Protein AF-A0A081BVV7-F1 (afdb_monomer)

Mean predicted aligned error: 12.09 Å

pLDDT: mean 72.86, std 14.89, range [42.75, 91.19]

Foldseek 3Di:
DWDKFKWFFQDADPPQQKTWTHTPVDNDIDIDGNVVPPPPDDDDDHGDIDIDTDPPDDDDDDDPPPPPDDPDD

Organism: Vecturithrix granuli (NCBI:txid1499967)

Nearest PDB structures (foldseek):
  6kug-assembly1_A  TM=8.461E-01  e=8.034E-03  Homo sapiens
  6rk3-assembly1_A  TM=7.242E-01  e=1.173E-01  Staphylococcus aureus
  6rji-assembly1_A  TM=7.467E-01  e=3.511E-01  Staphylococcus aureus subsp. aureus NCTC 8325
  3tre-assembly1_A  TM=7.092E-01  e=5.378E-01  Coxi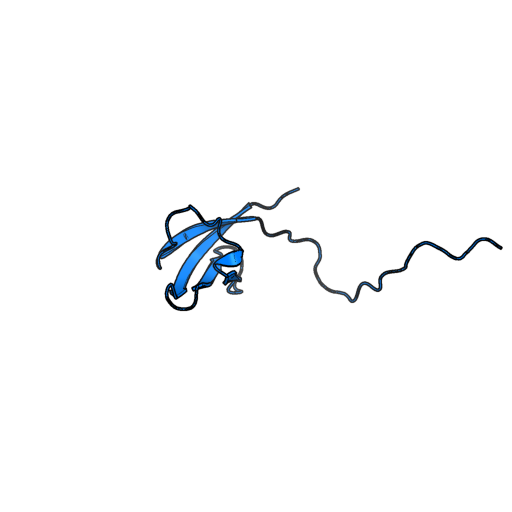ella burnetii
  9dk3-assembly1_B  TM=5.344E-01  e=3.303E-01  Streptomyces rochei

Radius of gyration: 17.52 Å; Cα contacts (8 Å, |Δi|>4): 97; chains: 1; bounding box: 48×25×46 Å

Solvent-accessible surface area (backbone atoms only — not comparable to full-atom values): 4904 Å² total; per-residue (Å²): 129,91,46,78,41,60,22,35,23,74,40,58,38,77,91,81,35,36,34,36,28,44,32,84,91,43,96,62,71,42,81,46,49,49,86,80,45,70,93,84,60,82,81,82,50,66,71,39,77,46,76,46,73,51,86,82,76,74,80,87,74,95,73,77,83,78,76,91,80,87,88,88,130

InterPro domains:
  IPR002059 Cold-shock protein Csp, DNA-binding [PF00313] (6-55)
  IPR002059 Cold-shock protein Csp, DNA-binding [PS51857] (4-72)
  IPR002059 Cold-shock protein Csp, DNA-binding [cd04458] (5-59)
  IPR011129 Cold-shock domain [SM00357] (6-71)
  IPR012340 Nucleic acid-binding, OB-fold [G3DSA:2.40.50.140] (3-64)
  IPR012340 Nucleic acid-binding, OB-fold [SSF50249] (4-60)
  IPR052069 Calcium-regulated mRNA-binding domain-containing protein [PTHR12962] (5-55)

Sequence (73 aa):
MLAYQKGTLISWNDDRGFGFIEPENKAQKVFIHISALKKGGRRPQEGDVIHYQLDMDRGDGDGIPCEDQLCGH

Secondary structure (DSSP, 8-state):
--EEEEEEEEEEETTTTEEEEEESS-SSPEEEEGGGS-TTSPPP-TT-EEEEEE-----S-------S-----

Structure (mmCIF, N/CA/C/O backbone):
data_AF-A0A081BVV7-F1
#
_entry.id   AF-A0A081BVV7-F1
#
loop_
_atom_site.group_PDB
_atom_site.id
_atom_site.type_symbol
_atom_site.label_atom_id
_atom_site.label_alt_id
_atom_site.label_comp_id
_atom_site.label_asym_id
_atom_site.label_entity_id
_atom_site.la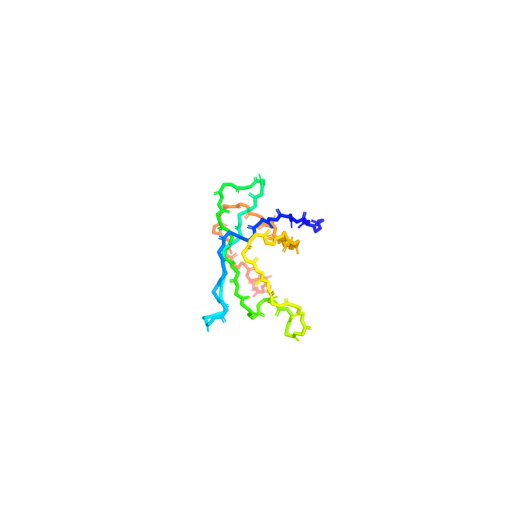bel_seq_id
_atom_site.pdbx_PDB_ins_code
_atom_site.Cartn_x
_atom_site.Cartn_y
_atom_site.Cartn_z
_atom_site.occupancy
_atom_site.B_iso_or_equiv
_atom_site.auth_seq_id
_atom_site.auth_comp_id
_atom_site.auth_asym_id
_atom_site.auth_atom_id
_atom_site.pdbx_PDB_model_num
ATOM 1 N N . MET A 1 1 ? 4.794 -8.078 17.106 1.00 50.56 1 MET A N 1
ATOM 2 C CA . MET A 1 1 ? 3.923 -9.081 16.446 1.00 50.56 1 MET A CA 1
ATOM 3 C C . MET A 1 1 ? 3.580 -8.522 15.080 1.00 50.56 1 MET A C 1
ATOM 5 O O . MET A 1 1 ? 3.151 -7.380 15.029 1.00 50.56 1 MET A O 1
ATOM 9 N N . LEU A 1 2 ? 3.828 -9.249 13.992 1.00 58.81 2 LEU A N 1
ATOM 10 C CA . LEU A 1 2 ? 3.613 -8.708 12.650 1.00 58.81 2 LEU A CA 1
ATOM 11 C C . LEU A 1 2 ? 2.105 -8.529 12.379 1.00 58.81 2 LEU A C 1
ATOM 13 O O . LEU A 1 2 ? 1.359 -9.507 12.427 1.00 58.81 2 LEU A O 1
ATOM 17 N N . ALA A 1 3 ? 1.651 -7.307 12.092 1.00 66.75 3 ALA A N 1
ATOM 18 C CA . ALA A 1 3 ? 0.245 -7.028 11.801 1.00 66.75 3 ALA A CA 1
ATOM 19 C C . ALA A 1 3 ? -0.050 -7.267 10.311 1.00 66.75 3 ALA A C 1
ATOM 21 O O . ALA A 1 3 ? 0.425 -6.538 9.441 1.00 66.75 3 ALA A O 1
ATOM 22 N N . TYR A 1 4 ? -0.823 -8.310 10.005 1.00 72.62 4 TYR A N 1
ATOM 23 C CA . TYR A 1 4 ? -1.283 -8.596 8.645 1.00 72.62 4 TYR A CA 1
ATOM 24 C C . TYR A 1 4 ? -2.579 -7.822 8.378 1.00 72.62 4 TYR A C 1
ATOM 26 O O . TYR A 1 4 ? -3.575 -8.013 9.076 1.00 72.62 4 TYR A O 1
ATOM 34 N N . GLN A 1 5 ? -2.564 -6.928 7.393 1.00 81.44 5 GLN A N 1
ATOM 35 C CA . GLN A 1 5 ? -3.688 -6.073 7.033 1.00 81.44 5 GLN A CA 1
ATOM 36 C C . GLN A 1 5 ? -4.216 -6.457 5.647 1.00 81.44 5 GLN A C 1
ATOM 38 O O . GLN A 1 5 ? -3.456 -6.752 4.725 1.00 81.44 5 GLN A O 1
ATOM 43 N N . LYS A 1 6 ? -5.539 -6.434 5.496 1.00 85.00 6 LYS A N 1
ATOM 44 C CA . LYS A 1 6 ? -6.210 -6.517 4.199 1.00 85.00 6 LYS A CA 1
ATOM 45 C C . LYS A 1 6 ? -6.708 -5.139 3.786 1.00 85.00 6 LYS A C 1
ATOM 47 O O . LYS A 1 6 ? -7.183 -4.364 4.620 1.00 85.00 6 LYS A O 1
ATOM 52 N N . GLY A 1 7 ? -6.588 -4.849 2.501 1.00 88.75 7 GLY A N 1
ATOM 53 C CA . GLY A 1 7 ? -7.161 -3.663 1.891 1.00 88.75 7 GLY A CA 1
ATOM 54 C C . GLY A 1 7 ? -7.545 -3.937 0.449 1.00 88.75 7 GLY A C 1
ATOM 55 O O . GLY A 1 7 ? -7.026 -4.858 -0.184 1.00 88.75 7 GLY A O 1
ATOM 56 N N . THR A 1 8 ? -8.465 -3.134 -0.057 1.00 90.44 8 THR A N 1
ATOM 57 C CA . THR A 1 8 ? -8.950 -3.249 -1.428 1.00 90.44 8 THR A CA 1
ATOM 58 C C . THR A 1 8 ? -8.200 -2.256 -2.292 1.00 90.44 8 THR A C 1
ATOM 60 O O . THR A 1 8 ? -8.083 -1.081 -1.948 1.00 90.44 8 THR A O 1
ATOM 63 N N . LEU A 1 9 ? -7.664 -2.711 -3.415 1.00 89.44 9 LEU A N 1
ATOM 64 C CA . LEU A 1 9 ? -6.994 -1.834 -4.358 1.00 89.44 9 LEU A CA 1
ATOM 65 C C . LEU A 1 9 ? -8.044 -1.011 -5.104 1.00 89.44 9 LEU A C 1
ATOM 67 O O . LEU A 1 9 ? -8.704 -1.509 -6.006 1.00 89.44 9 LEU A O 1
ATOM 71 N N . ILE A 1 10 ? -8.220 0.249 -4.721 1.00 91.19 10 ILE A N 1
ATOM 72 C CA . ILE A 1 10 ? -9.232 1.123 -5.334 1.00 91.19 10 ILE A CA 1
ATOM 73 C C . ILE A 1 10 ? -8.740 1.766 -6.626 1.00 91.19 10 ILE A C 1
ATOM 75 O O . ILE A 1 10 ? -9.545 2.230 -7.424 1.00 91.19 10 ILE A O 1
ATOM 79 N N . SER A 1 11 ? -7.422 1.837 -6.814 1.00 89.25 11 SER A N 1
ATOM 80 C CA . SER A 1 11 ? -6.833 2.381 -8.028 1.00 89.25 11 SER A CA 1
ATOM 81 C C . SER A 1 11 ? -5.461 1.775 -8.274 1.00 89.25 11 SER A C 1
ATOM 83 O O . SER A 1 11 ? -4.623 1.726 -7.368 1.00 89.25 11 SER A O 1
ATOM 85 N N . TRP A 1 12 ? -5.226 1.328 -9.503 1.00 90.00 12 TRP A N 1
ATOM 86 C CA . TRP A 1 12 ? -3.959 0.765 -9.949 1.00 90.00 12 TRP A CA 1
ATOM 87 C C . TRP A 1 12 ? -3.603 1.299 -11.322 1.00 90.00 12 TRP A C 1
ATOM 89 O O . TRP A 1 12 ? -4.370 1.185 -12.272 1.00 90.00 12 TRP A O 1
ATOM 99 N N . ASN A 1 13 ? -2.403 1.849 -11.429 1.00 88.62 13 ASN A N 1
ATOM 100 C CA . ASN A 1 13 ? -1.857 2.333 -12.674 1.00 88.62 13 ASN A CA 1
ATOM 101 C C . ASN A 1 13 ? -0.687 1.441 -13.088 1.00 88.62 13 ASN A C 1
ATOM 103 O O . ASN A 1 13 ? 0.430 1.612 -12.603 1.00 88.62 13 ASN A O 1
ATOM 107 N N . ASP A 1 14 ? -0.955 0.485 -13.976 1.00 84.75 14 ASP A N 1
ATOM 108 C CA . ASP A 1 14 ? 0.046 -0.456 -14.489 1.00 84.75 14 ASP A CA 1
ATOM 109 C C . ASP A 1 14 ? 1.141 0.240 -15.311 1.00 84.75 14 ASP A C 1
ATOM 111 O O . ASP A 1 14 ? 2.312 -0.100 -15.167 1.00 84.75 14 ASP A O 1
ATOM 115 N N . ASP A 1 15 ? 0.770 1.260 -16.092 1.00 86.25 15 ASP A N 1
ATOM 116 C CA . ASP A 1 15 ? 1.688 2.045 -16.929 1.00 86.25 15 ASP A CA 1
ATOM 117 C C . ASP A 1 15 ? 2.769 2.736 -16.089 1.00 86.25 15 ASP A C 1
ATOM 119 O O . ASP A 1 15 ? 3.963 2.635 -16.367 1.00 86.25 15 ASP A O 1
ATOM 123 N N . ARG A 1 16 ? 2.347 3.382 -14.996 1.00 87.06 16 ARG A N 1
ATOM 124 C CA . ARG A 1 16 ? 3.266 4.056 -14.072 1.00 87.06 16 ARG A CA 1
ATOM 125 C C . ARG A 1 16 ? 3.770 3.163 -12.938 1.00 87.06 16 ARG A C 1
ATOM 127 O O . ARG A 1 16 ? 4.686 3.559 -12.225 1.00 87.06 16 ARG A O 1
ATOM 134 N N . GLY A 1 17 ? 3.176 1.989 -12.743 1.00 87.31 17 GLY A N 1
ATOM 135 C CA . GLY A 1 17 ? 3.548 1.036 -11.702 1.00 87.31 17 GLY A CA 1
ATOM 136 C C . GLY A 1 17 ? 3.249 1.502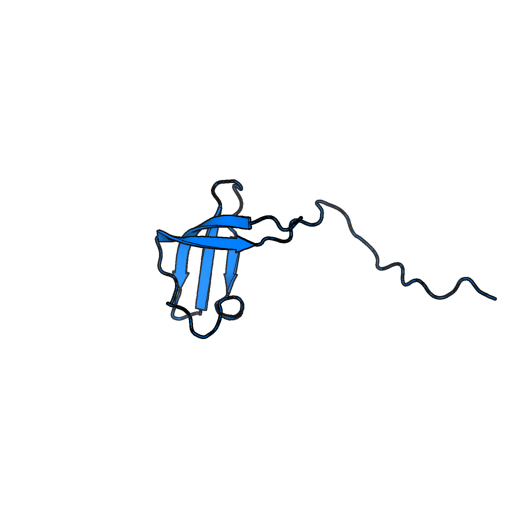 -10.273 1.00 87.31 17 GLY A C 1
ATOM 137 O O . GLY A 1 17 ? 4.057 1.271 -9.375 1.00 87.31 17 GLY A O 1
ATOM 138 N N . PHE A 1 18 ? 2.118 2.158 -10.024 1.00 88.50 18 PHE A N 1
ATOM 139 C CA . PHE A 1 18 ? 1.708 2.526 -8.662 1.00 88.50 18 PHE A CA 1
ATOM 140 C C . PHE A 1 18 ? 0.211 2.359 -8.443 1.00 88.50 18 PHE A C 1
ATOM 142 O O . PHE A 1 18 ? -0.565 2.326 -9.393 1.00 88.50 18 PHE A O 1
ATOM 149 N N . GLY A 1 19 ? -0.211 2.323 -7.181 1.00 89.44 19 GLY A N 1
ATOM 150 C CA . GLY A 1 19 ? -1.622 2.272 -6.828 1.00 89.44 19 GLY A CA 1
ATOM 151 C C . GLY A 1 19 ? -1.933 2.763 -5.423 1.00 89.44 19 GLY A C 1
ATOM 152 O O . GLY A 1 19 ? -1.048 3.121 -4.642 1.00 89.44 19 GLY A O 1
ATOM 153 N N . PHE A 1 20 ? -3.224 2.756 -5.118 1.00 90.19 20 PHE A N 1
ATOM 154 C CA . PHE A 1 20 ? -3.776 3.128 -3.826 1.00 90.19 20 PHE A CA 1
ATOM 155 C C . PHE A 1 20 ? -4.653 2.001 -3.299 1.00 90.19 20 PHE A C 1
ATOM 157 O O . PHE A 1 20 ? -5.595 1.558 -3.956 1.00 90.19 20 PHE A O 1
ATOM 164 N N . ILE A 1 21 ? -4.333 1.561 -2.090 1.00 88.50 21 ILE A N 1
ATOM 165 C CA . ILE A 1 21 ? -5.072 0.554 -1.346 1.00 88.50 21 ILE A CA 1
ATOM 166 C C . ILE A 1 21 ? -5.910 1.273 -0.297 1.00 88.50 21 ILE A C 1
ATOM 168 O O . ILE A 1 21 ? -5.412 2.122 0.442 1.00 88.50 21 ILE A O 1
ATOM 172 N N . GLU A 1 22 ? -7.181 0.919 -0.222 1.00 89.31 22 GLU A N 1
ATOM 173 C CA . GLU A 1 22 ? -8.092 1.355 0.821 1.00 89.31 22 GLU A CA 1
ATOM 174 C C . GLU A 1 22 ? -8.220 0.237 1.869 1.00 89.31 22 GLU A C 1
ATOM 176 O O . GLU A 1 22 ? -8.865 -0.786 1.615 1.00 89.31 22 GLU A O 1
ATOM 181 N N . PRO A 1 23 ? -7.539 0.356 3.022 1.00 86.06 23 PRO A N 1
ATOM 182 C CA . PRO A 1 23 ? -7.719 -0.580 4.124 1.00 86.06 23 PRO A CA 1
ATOM 183 C C . PRO A 1 23 ? -9.111 -0.459 4.737 1.00 86.06 23 PRO A C 1
ATOM 185 O O . PRO A 1 23 ? -9.612 0.635 4.960 1.00 86.06 23 PRO A O 1
ATOM 188 N N . GLU A 1 24 ? -9.688 -1.584 5.146 1.00 80.00 24 GLU A N 1
ATOM 189 C CA . GLU A 1 24 ? -10.985 -1.569 5.839 1.00 80.00 24 GLU A CA 1
ATOM 190 C C . GLU A 1 24 ? -10.900 -1.001 7.268 1.00 80.00 24 GLU A C 1
ATOM 192 O O . GLU A 1 24 ? -11.884 -0.504 7.802 1.00 80.00 24 GLU A O 1
ATOM 197 N N . ASN A 1 25 ? -9.720 -1.083 7.896 1.00 72.12 25 ASN A N 1
ATOM 198 C CA . ASN A 1 25 ? -9.504 -0.681 9.292 1.00 72.12 25 ASN A CA 1
ATOM 199 C C . ASN A 1 25 ? -8.962 0.749 9.434 1.00 72.12 25 ASN A C 1
ATOM 201 O O . ASN A 1 25 ? -8.867 1.262 10.547 1.00 72.12 25 ASN A O 1
ATOM 205 N N . LYS A 1 26 ? -8.554 1.392 8.334 1.00 67.06 26 LYS A N 1
ATOM 206 C CA . LYS A 1 26 ? -7.965 2.732 8.361 1.00 67.06 26 LYS A CA 1
ATOM 207 C C . LYS A 1 26 ? -8.624 3.613 7.308 1.00 67.06 26 LYS A C 1
ATOM 209 O O . LYS A 1 26 ? -8.723 3.237 6.154 1.00 67.06 26 LYS A O 1
ATOM 214 N N . ALA A 1 27 ? -8.987 4.835 7.686 1.00 70.12 27 ALA A N 1
ATOM 215 C CA . ALA A 1 27 ? -9.524 5.817 6.739 1.00 70.12 27 ALA A CA 1
ATOM 216 C C . ALA A 1 27 ? -8.454 6.397 5.787 1.00 70.12 27 ALA A C 1
ATOM 218 O O . ALA A 1 27 ? -8.779 7.081 4.820 1.00 70.12 27 ALA A O 1
ATOM 219 N N . GLN A 1 28 ? -7.167 6.156 6.063 1.00 80.06 28 GLN A N 1
ATOM 220 C CA . GLN A 1 28 ? -6.067 6.636 5.228 1.00 80.06 28 GLN A CA 1
ATOM 221 C C . GLN A 1 28 ? -5.765 5.656 4.091 1.00 80.06 28 GLN A C 1
ATOM 223 O O . GLN A 1 28 ? -5.481 4.479 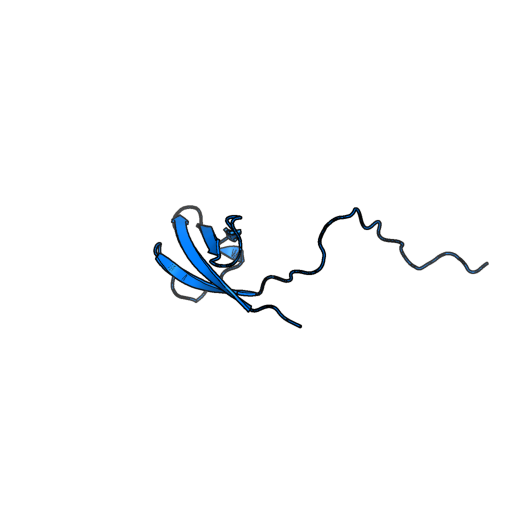4.319 1.00 80.06 28 GLN A O 1
ATOM 228 N N . LYS A 1 29 ? -5.759 6.176 2.863 1.00 83.44 29 LYS A N 1
ATOM 229 C CA . LYS A 1 29 ? -5.327 5.439 1.673 1.00 83.44 29 LYS A CA 1
ATOM 230 C C . LYS A 1 29 ? -3.844 5.100 1.792 1.00 83.44 29 LYS A C 1
ATOM 232 O O . LYS A 1 29 ? -3.025 5.955 2.125 1.00 83.44 29 LYS A O 1
ATOM 237 N N . VAL A 1 30 ? -3.505 3.853 1.503 1.00 84.88 30 VAL A N 1
ATOM 238 C CA . VAL A 1 30 ? -2.136 3.343 1.521 1.00 84.88 30 VAL A CA 1
ATOM 239 C C . VAL A 1 30 ? -1.590 3.381 0.103 1.00 84.88 30 VAL A C 1
ATOM 241 O O . VAL A 1 30 ? -2.147 2.773 -0.807 1.00 84.88 30 VAL A O 1
ATOM 244 N N . PHE A 1 31 ? -0.500 4.115 -0.092 1.00 86.88 31 PHE A N 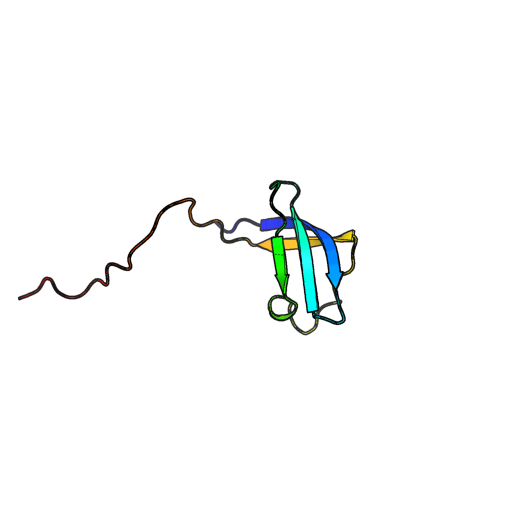1
ATOM 245 C CA . PHE A 1 31 ? 0.197 4.160 -1.371 1.00 86.88 31 PHE A CA 1
ATOM 246 C C . PHE A 1 31 ? 1.064 2.910 -1.546 1.00 86.88 31 PHE A C 1
ATOM 248 O O . PHE A 1 31 ? 1.800 2.529 -0.635 1.00 86.88 31 PHE A O 1
ATOM 255 N N . ILE A 1 32 ? 0.998 2.289 -2.722 1.00 83.88 32 ILE A N 1
ATOM 256 C CA . ILE A 1 32 ? 1.814 1.130 -3.083 1.00 83.88 32 ILE A CA 1
ATOM 257 C C . ILE A 1 32 ? 2.537 1.378 -4.407 1.00 83.88 32 ILE A C 1
ATOM 259 O O . ILE A 1 32 ? 1.966 1.898 -5.364 1.00 83.88 32 ILE A O 1
ATOM 263 N N . HIS A 1 33 ? 3.801 0.964 -4.470 1.00 86.56 33 HIS A N 1
ATOM 264 C CA . HIS A 1 33 ? 4.620 1.019 -5.678 1.00 86.56 33 HIS A CA 1
ATOM 265 C C . HIS A 1 33 ? 4.891 -0.394 -6.202 1.00 86.56 33 HIS A C 1
ATOM 267 O O . HIS A 1 33 ? 5.081 -1.324 -5.415 1.00 86.56 33 HIS A O 1
ATOM 273 N N . ILE A 1 34 ? 4.986 -0.564 -7.522 1.00 82.31 34 ILE A N 1
ATOM 274 C CA . ILE A 1 34 ? 5.278 -1.854 -8.162 1.00 82.31 34 ILE A CA 1
ATOM 275 C C . ILE A 1 34 ? 6.612 -2.444 -7.700 1.00 82.31 34 ILE A C 1
ATOM 277 O O . ILE A 1 34 ? 6.756 -3.659 -7.664 1.00 82.31 34 ILE A O 1
ATOM 281 N N . SER A 1 35 ? 7.566 -1.611 -7.269 1.00 81.62 35 SER A N 1
ATOM 282 C CA . SER A 1 35 ? 8.825 -2.091 -6.678 1.00 81.62 35 SER A CA 1
ATOM 283 C C . SER A 1 35 ? 8.633 -2.857 -5.369 1.00 81.62 35 SER A C 1
ATOM 285 O O . SER A 1 35 ? 9.465 -3.697 -5.046 1.00 81.62 35 SER A O 1
ATOM 287 N N . ALA A 1 36 ? 7.570 -2.565 -4.612 1.00 76.19 36 ALA A N 1
ATOM 288 C CA . ALA A 1 36 ? 7.231 -3.295 -3.391 1.00 76.19 36 ALA A CA 1
ATOM 289 C C . ALA A 1 36 ? 6.519 -4.624 -3.697 1.00 76.19 36 ALA A C 1
ATOM 291 O O . ALA A 1 36 ? 6.497 -5.530 -2.864 1.00 76.19 36 ALA A O 1
ATOM 292 N N . LEU A 1 37 ? 5.952 -4.761 -4.899 1.00 75.25 37 LEU A N 1
ATOM 293 C CA . LEU A 1 37 ? 5.374 -6.011 -5.370 1.00 75.25 37 LEU A CA 1
ATOM 294 C C . LEU A 1 37 ? 6.492 -6.924 -5.880 1.00 75.25 37 LEU A C 1
ATOM 296 O O . LEU A 1 37 ? 7.410 -6.500 -6.585 1.00 75.25 37 LEU A O 1
ATOM 300 N N . LYS A 1 38 ? 6.416 -8.217 -5.551 1.00 68.75 38 LYS A N 1
ATOM 301 C CA . LYS A 1 38 ? 7.367 -9.195 -6.089 1.00 68.75 38 LYS A CA 1
ATOM 302 C C . LYS A 1 38 ? 7.262 -9.229 -7.615 1.00 68.75 38 LYS A C 1
ATOM 304 O O . LYS A 1 38 ? 6.227 -9.614 -8.163 1.00 68.75 38 LYS A O 1
ATOM 309 N N . LYS A 1 39 ? 8.368 -8.889 -8.286 1.00 58.19 39 LYS A N 1
ATOM 310 C CA . LYS A 1 39 ? 8.581 -9.076 -9.729 1.00 58.19 39 LYS A CA 1
ATOM 311 C C . LYS A 1 39 ? 8.430 -10.563 -10.073 1.00 58.19 39 LYS A C 1
ATOM 313 O O . LYS A 1 39 ? 9.375 -11.327 -9.932 1.00 58.19 39 LYS A O 1
ATOM 318 N N . GLY A 1 40 ? 7.230 -10.988 -10.450 1.00 58.50 40 GLY A N 1
ATOM 319 C CA . GLY A 1 40 ? 6.923 -12.389 -10.759 1.00 58.50 40 GLY A CA 1
ATOM 320 C C . GLY A 1 40 ? 5.516 -12.828 -10.358 1.00 58.50 40 GLY A C 1
ATOM 321 O O . GLY A 1 40 ? 5.072 -13.886 -10.791 1.00 58.50 40 GLY A O 1
ATOM 322 N N . GLY A 1 41 ? 4.803 -12.027 -9.559 1.00 63.28 41 GLY A N 1
ATOM 323 C CA . GLY A 1 41 ? 3.379 -12.232 -9.290 1.00 63.28 41 GLY A CA 1
ATOM 324 C C . GLY A 1 41 ? 2.470 -11.675 -10.391 1.00 63.28 41 GLY A C 1
ATOM 325 O O . GLY A 1 41 ? 2.890 -10.866 -11.221 1.00 63.28 41 GLY A O 1
ATOM 326 N N . ARG A 1 42 ? 1.195 -12.089 -10.366 1.00 70.81 42 ARG A N 1
ATOM 327 C CA . ARG A 1 42 ? 0.115 -11.466 -11.147 1.00 70.81 42 ARG A CA 1
ATOM 328 C C . ARG A 1 42 ? 0.087 -9.961 -10.853 1.00 70.81 42 ARG A C 1
ATOM 330 O O . ARG A 1 42 ? 0.192 -9.558 -9.696 1.00 70.81 42 ARG A O 1
ATOM 337 N N . ARG A 1 43 ? -0.059 -9.144 -11.901 1.00 75.88 43 ARG A N 1
ATOM 338 C CA . ARG A 1 43 ? -0.245 -7.694 -11.764 1.00 75.88 43 ARG A CA 1
ATOM 339 C C . ARG A 1 43 ? -1.547 -7.437 -10.999 1.00 75.88 43 ARG A C 1
ATOM 341 O O . ARG A 1 43 ? -2.561 -8.033 -11.372 1.00 75.88 43 ARG A O 1
ATOM 348 N N . PRO A 1 44 ? -1.524 -6.624 -9.937 1.00 75.88 44 PRO A N 1
ATOM 349 C CA . PRO A 1 44 ? -2.726 -6.355 -9.163 1.00 75.88 44 PRO A CA 1
ATOM 350 C C . PRO A 1 44 ? -3.720 -5.557 -10.019 1.00 75.88 44 PRO A C 1
ATOM 352 O O . PRO A 1 44 ? -3.303 -4.786 -1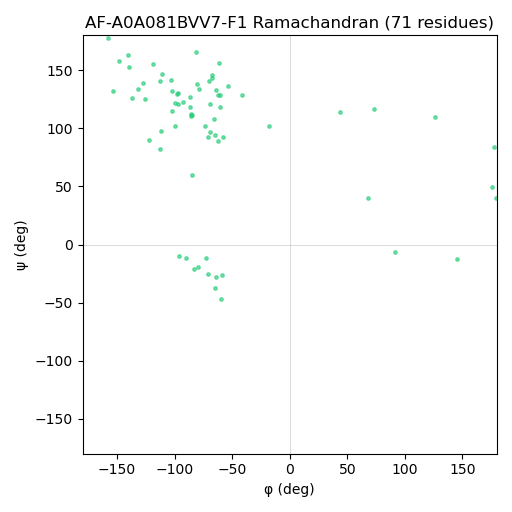0.884 1.00 75.88 44 PRO A O 1
ATOM 355 N N . GLN A 1 45 ? -5.019 -5.784 -9.830 1.00 82.12 45 GLN A N 1
ATOM 356 C CA . GLN A 1 45 ? -6.070 -5.098 -10.583 1.00 82.12 45 GLN A CA 1
ATOM 357 C C . GLN A 1 45 ? -6.951 -4.291 -9.636 1.00 82.12 45 GLN A C 1
ATOM 359 O O . GLN A 1 45 ? -7.033 -4.548 -8.436 1.00 82.12 45 GLN A O 1
ATOM 364 N N . GLU A 1 46 ? -7.592 -3.266 -10.178 1.00 86.81 46 GLU A N 1
ATOM 365 C CA . GLU A 1 46 ? -8.551 -2.462 -9.429 1.00 86.81 46 GLU A CA 1
ATOM 366 C C . GLU A 1 46 ? -9.700 -3.360 -8.947 1.00 86.81 46 GLU A C 1
ATOM 368 O O . GLU A 1 46 ? -10.277 -4.124 -9.719 1.00 86.81 46 GLU A O 1
ATOM 373 N N . GLY A 1 47 ? -9.998 -3.302 -7.651 1.00 85.88 47 GLY A N 1
ATOM 374 C CA . GLY A 1 47 ? -10.945 -4.177 -6.967 1.00 85.88 47 GLY A CA 1
ATOM 375 C C . GLY A 1 47 ? -10.332 -5.440 -6.352 1.00 85.88 47 GLY A C 1
ATOM 376 O O . GLY A 1 47 ? -11.035 -6.137 -5.620 1.00 85.88 47 GLY A O 1
ATOM 377 N N . ASP A 1 48 ? -9.047 -5.738 -6.579 1.00 86.00 48 ASP A N 1
ATOM 378 C CA . ASP A 1 48 ? -8.392 -6.867 -5.912 1.00 86.00 48 ASP A CA 1
ATOM 379 C C . ASP A 1 48 ? -8.180 -6.597 -4.417 1.00 86.00 48 ASP A C 1
ATOM 381 O O . ASP A 1 48 ? -7.783 -5.507 -3.990 1.00 86.00 48 ASP A O 1
ATOM 385 N N . VAL A 1 49 ? -8.383 -7.641 -3.615 1.00 85.38 49 VAL A N 1
ATOM 386 C CA . VAL A 1 49 ? -8.062 -7.629 -2.187 1.00 85.38 49 VAL A CA 1
ATOM 387 C C . VAL A 1 49 ? -6.592 -7.992 -2.015 1.00 85.38 49 VAL A C 1
ATOM 389 O O . VAL A 1 49 ? -6.1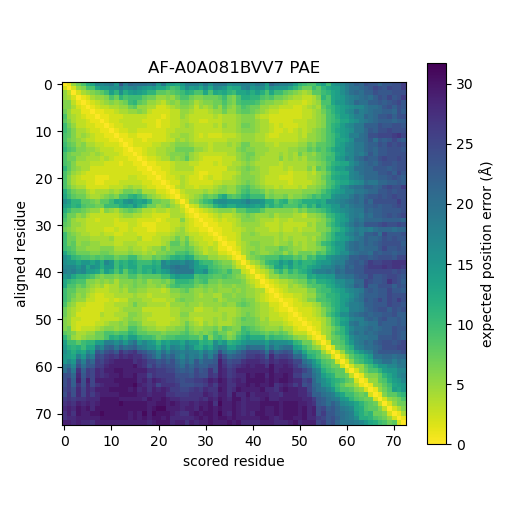79 -9.134 -2.233 1.00 85.38 49 VAL A O 1
ATOM 392 N N . ILE A 1 50 ? -5.797 -7.014 -1.593 1.00 82.19 50 ILE A N 1
ATOM 393 C CA . ILE A 1 50 ? -4.372 -7.176 -1.332 1.00 82.19 50 ILE A CA 1
ATOM 394 C C . ILE A 1 50 ? -4.169 -7.386 0.164 1.00 82.19 50 ILE A C 1
ATOM 396 O O . ILE A 1 50 ? -4.629 -6.606 1.001 1.00 82.19 50 ILE A O 1
ATOM 400 N N . HIS A 1 51 ? -3.429 -8.438 0.493 1.00 82.50 51 HIS A N 1
ATOM 401 C CA . HIS A 1 51 ? -2.976 -8.693 1.847 1.00 82.50 51 HIS A CA 1
ATOM 402 C C . HIS A 1 51 ? 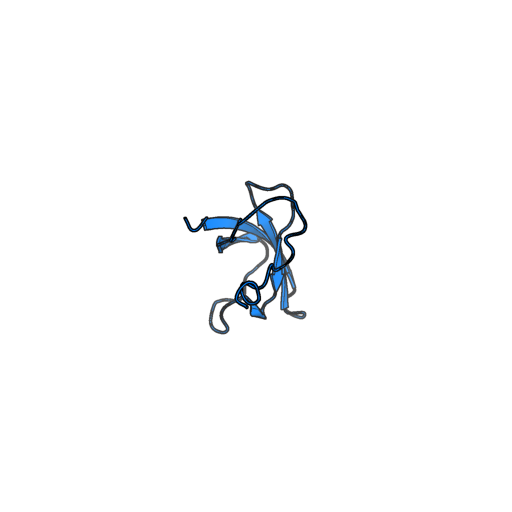-1.530 -8.231 1.997 1.00 82.50 51 HIS A C 1
ATOM 404 O O . HIS A 1 51 ? -0.646 -8.683 1.266 1.00 82.50 51 HIS A O 1
ATOM 410 N N . TYR A 1 52 ? -1.288 -7.322 2.932 1.00 78.38 52 TYR A N 1
ATOM 411 C CA . TYR A 1 52 ? 0.010 -6.703 3.142 1.00 78.38 52 TYR A CA 1
ATOM 412 C C . TYR A 1 52 ? 0.299 -6.564 4.630 1.00 78.38 52 TYR A C 1
ATOM 414 O O . TYR A 1 52 ? -0.597 -6.491 5.466 1.00 78.38 52 TYR A O 1
ATOM 422 N N . GLN A 1 53 ? 1.578 -6.558 4.970 1.00 75.50 53 GLN A N 1
ATOM 423 C CA . GLN A 1 53 ? 2.020 -6.413 6.344 1.00 75.50 53 GLN A CA 1
ATOM 424 C C . GLN A 1 53 ? 2.487 -4.975 6.518 1.00 75.50 53 GLN A C 1
ATOM 426 O O . GLN A 1 53 ? 3.431 -4.551 5.852 1.00 75.50 53 GLN A O 1
ATOM 431 N N . LEU A 1 54 ? 1.782 -4.212 7.351 1.00 71.00 54 LEU A N 1
ATOM 432 C CA . LEU A 1 54 ? 2.279 -2.916 7.788 1.00 71.00 54 LEU A CA 1
ATOM 433 C C . LEU A 1 54 ? 3.030 -3.143 9.082 1.00 71.00 54 LEU A C 1
ATOM 435 O O . LEU A 1 54 ? 2.458 -3.637 10.055 1.00 71.00 54 LEU A O 1
ATOM 439 N N . ASP A 1 55 ? 4.292 -2.744 9.093 1.00 63.56 55 ASP A N 1
ATOM 440 C CA . ASP A 1 55 ? 4.970 -2.506 10.349 1.00 63.56 55 ASP A CA 1
ATOM 441 C C . ASP A 1 55 ? 4.353 -1.230 10.935 1.00 63.56 55 ASP A C 1
ATOM 443 O O . ASP A 1 55 ? 4.672 -0.111 10.543 1.00 63.56 55 ASP A O 1
ATOM 447 N N . MET A 1 56 ? 3.321 -1.401 11.764 1.00 52.03 56 MET A N 1
ATOM 448 C CA . MET A 1 56 ? 2.786 -0.314 12.577 1.00 52.03 56 MET A CA 1
ATOM 449 C C . MET A 1 56 ? 3.618 -0.229 13.857 1.00 52.03 56 MET A C 1
ATOM 451 O O . MET A 1 56 ? 3.082 -0.423 14.947 1.00 52.03 56 MET A O 1
ATOM 455 N N . ASP A 1 57 ? 4.924 0.011 13.738 1.00 44.84 57 ASP A N 1
ATOM 456 C CA . ASP A 1 57 ? 5.690 0.490 14.881 1.00 44.84 57 ASP A CA 1
ATOM 457 C C . ASP A 1 57 ? 5.571 2.016 14.945 1.00 44.84 57 ASP A C 1
ATOM 459 O O . ASP A 1 57 ? 6.045 2.746 14.079 1.00 44.84 57 ASP A O 1
ATOM 463 N N . ARG A 1 58 ? 4.880 2.442 16.006 1.00 50.25 58 ARG A N 1
ATOM 464 C CA . ARG A 1 58 ? 4.847 3.777 16.614 1.00 50.25 58 ARG A CA 1
ATOM 465 C C . ARG A 1 58 ? 4.111 4.907 15.894 1.00 50.25 58 ARG A C 1
ATOM 467 O O . ARG A 1 58 ? 4.477 5.410 14.838 1.00 50.25 58 ARG A O 1
ATOM 474 N N . GLY A 1 59 ? 3.068 5.368 16.585 1.00 51.06 59 GLY A N 1
ATOM 475 C CA . GLY A 1 59 ? 2.604 6.738 16.459 1.00 51.06 59 GLY A CA 1
ATOM 476 C C . GLY A 1 59 ? 3.682 7.732 16.887 1.00 51.06 59 GLY A C 1
ATOM 477 O O . GLY A 1 59 ? 4.56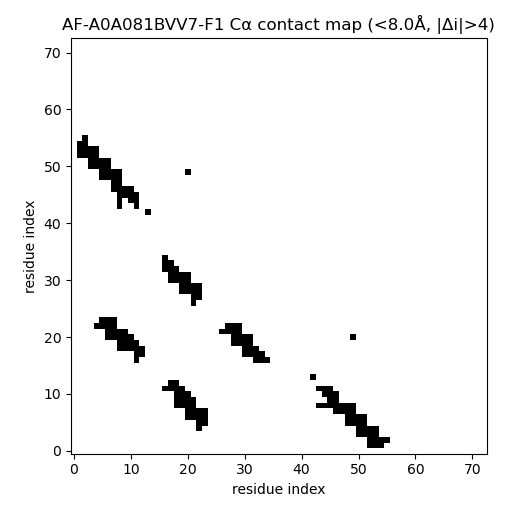2 7.386 17.666 1.00 51.06 59 GLY A O 1
ATOM 478 N N . ASP A 1 60 ? 3.542 8.939 16.345 1.00 57.88 60 ASP A N 1
ATOM 479 C CA . ASP A 1 60 ? 3.905 10.228 16.934 1.00 57.88 60 ASP A CA 1
ATOM 480 C C . ASP A 1 60 ? 5.256 10.338 17.666 1.00 57.88 60 ASP A C 1
ATOM 482 O O . ASP A 1 60 ? 5.452 9.803 18.755 1.00 57.88 60 ASP A O 1
ATOM 486 N N . GLY A 1 61 ? 6.151 11.146 17.097 1.00 46.12 61 GLY A N 1
ATOM 487 C CA . GLY A 1 61 ? 7.277 11.714 17.831 1.00 46.12 61 GLY A CA 1
ATOM 488 C C . GLY A 1 61 ? 8.627 11.443 17.190 1.00 46.12 61 GLY A C 1
ATOM 489 O O . GLY A 1 61 ? 9.132 10.325 17.196 1.00 46.12 61 GLY A O 1
ATOM 490 N N . ASP A 1 62 ? 9.200 12.520 16.669 1.00 55.94 62 ASP A N 1
ATOM 491 C CA . ASP A 1 62 ? 10.628 12.793 16.534 1.00 55.94 62 ASP A CA 1
ATOM 492 C C . ASP A 1 62 ? 11.502 11.908 17.452 1.00 55.94 62 ASP A C 1
ATOM 494 O O . ASP A 1 62 ? 11.579 12.096 18.666 1.00 55.94 62 ASP A O 1
ATOM 498 N N . GLY A 1 63 ? 12.117 10.883 16.867 1.00 42.75 63 GLY A N 1
ATOM 499 C CA . GLY A 1 63 ? 13.008 9.952 17.549 1.00 42.75 63 GLY A CA 1
ATOM 500 C C . GLY A 1 63 ? 14.417 10.131 17.019 1.00 42.75 63 GLY A C 1
ATOM 501 O O . GLY A 1 63 ? 14.843 9.402 16.127 1.00 42.75 63 GLY A O 1
ATOM 502 N N . ILE A 1 64 ? 15.107 11.133 17.553 1.00 56.62 64 ILE A N 1
ATOM 503 C CA . ILE A 1 64 ? 16.547 11.362 17.419 1.00 56.62 64 ILE A CA 1
ATOM 504 C C . ILE A 1 64 ? 17.285 10.014 17.546 1.00 56.62 64 ILE A C 1
ATOM 506 O O . ILE A 1 64 ? 17.058 9.308 18.535 1.00 56.62 64 ILE A O 1
ATOM 510 N N . PRO A 1 65 ? 18.187 9.631 16.621 1.00 42.88 65 PRO A N 1
ATOM 511 C CA . PRO A 1 65 ? 19.109 8.545 16.903 1.00 42.88 65 PRO A CA 1
ATOM 512 C C . PRO A 1 65 ? 20.084 9.041 17.976 1.00 42.88 65 PRO A C 1
ATOM 514 O O . PRO A 1 65 ? 21.056 9.733 17.682 1.00 42.88 65 PRO A O 1
ATOM 517 N N . CYS A 1 66 ? 19.818 8.713 19.242 1.00 48.72 66 CYS A N 1
ATOM 518 C CA . CYS A 1 66 ? 20.896 8.626 20.219 1.00 48.72 66 CYS A CA 1
ATOM 519 C C . CYS A 1 66 ? 21.789 7.467 19.771 1.00 48.72 66 CYS A C 1
ATOM 521 O O . CYS A 1 66 ? 21.497 6.305 20.050 1.00 48.72 66 CYS A O 1
ATOM 523 N N . GLU A 1 67 ? 22.838 7.793 19.019 1.00 57.41 67 GLU A N 1
ATOM 524 C CA . GLU A 1 67 ? 23.946 6.882 18.778 1.00 57.41 67 GLU A CA 1
ATOM 525 C C . GLU A 1 67 ? 24.661 6.652 20.115 1.00 57.41 67 GLU A C 1
ATOM 527 O O . GLU A 1 67 ? 25.286 7.535 20.705 1.00 57.41 67 GLU A O 1
ATOM 532 N N . ASP A 1 68 ? 24.463 5.443 20.622 1.00 56.22 68 ASP A N 1
ATOM 533 C CA . ASP A 1 68 ? 25.190 4.818 21.711 1.00 56.22 68 ASP A CA 1
ATOM 534 C C . ASP A 1 68 ? 26.661 4.670 21.295 1.00 56.22 68 ASP A C 1
ATOM 536 O O . ASP A 1 68 ? 27.005 3.683 20.658 1.00 56.22 68 ASP A O 1
ATOM 540 N N . GLN A 1 69 ? 27.500 5.683 21.563 1.00 57.31 69 GLN A N 1
ATOM 541 C CA . GLN A 1 69 ? 28.966 5.577 21.713 1.00 57.31 69 GLN A CA 1
ATOM 542 C C . GLN A 1 69 ? 29.612 6.955 21.962 1.00 57.31 69 GLN A C 1
ATOM 544 O O . GLN A 1 69 ? 30.087 7.570 21.019 1.00 57.31 69 GLN A O 1
ATOM 549 N N . LEU A 1 70 ? 29.648 7.447 23.217 1.00 62.16 70 LEU A N 1
ATOM 550 C CA . LEU A 1 70 ? 30.698 8.352 23.766 1.00 62.16 70 LEU A CA 1
ATOM 551 C C . LEU A 1 70 ? 30.394 8.832 25.207 1.00 62.16 70 LEU A C 1
ATOM 553 O O . LEU A 1 70 ? 30.507 10.012 25.530 1.00 62.16 70 LEU A O 1
ATOM 557 N N . CYS A 1 71 ? 30.059 7.925 26.129 1.00 51.62 71 CYS A N 1
ATOM 558 C CA . CYS A 1 71 ? 30.287 8.194 27.555 1.00 51.62 71 CYS A CA 1
ATOM 559 C C . CYS A 1 71 ? 31.187 7.091 28.113 1.00 51.62 71 CYS A C 1
ATOM 561 O O . CYS A 1 71 ? 30.723 6.018 28.494 1.00 51.62 71 CYS A O 1
ATOM 563 N N . GLY A 1 72 ? 32.498 7.337 28.039 1.00 53.41 72 GLY A N 1
ATOM 564 C CA . GLY A 1 72 ? 33.529 6.368 28.395 1.00 53.41 72 GLY A CA 1
ATOM 565 C C . GLY A 1 72 ? 34.972 6.852 28.211 1.00 53.41 72 GLY A C 1
ATOM 566 O O . GLY A 1 72 ? 35.784 6.066 27.735 1.00 53.41 72 GLY A O 1
ATOM 567 N N . HIS A 1 73 ? 35.286 8.109 28.549 1.00 50.38 73 HIS A N 1
ATOM 568 C CA . HIS A 1 73 ? 36.522 8.514 29.246 1.00 50.38 73 HIS A CA 1
ATOM 569 C C . HIS A 1 73 ? 36.415 9.967 29.715 1.00 50.38 73 HIS A C 1
ATOM 571 O O . HIS A 1 73 ? 35.960 10.801 28.900 1.00 50.38 73 HIS A O 1
#